Protein AF-A0A9N7VH11-F1 (afdb_monomer_lite)

Secondary structure (DSSP, 8-state):
-GGGHHHHHHHHHHH--HHHHHHHHHHT-HHHHHHHHHHHHHHHHHHHHHHHHTSSS--HHHHHHHHHHHHHHHHHHSSHHHHHHHHHHHHHHHS-TTGGGSSSSSS----

Radius of gyration: 19.93 Å; chains: 1; bounding box: 66×31×47 Å

pLDDT: mean 85.15, std 17.74, range [38.47, 98.0]

Sequence (111 aa):
MLNNLPAVLKCLEESATPLAVGLLSKLSRFSNVYLLVMFRSMLSTTEGLHLYLQKDSVDLAQATLFKDAVLDTLKSIRTNEMADKLYNEANTSMMPTTYVRVTVVAGTSRG

Organism: Pleuronectes platessa (NCBI:txid8262)

Structure (mmCIF, N/CA/C/O backbone):
data_AF-A0A9N7VH11-F1
#
_entry.id   AF-A0A9N7VH11-F1
#
loop_
_atom_site.group_PDB
_atom_site.id
_atom_site.type_symbol
_atom_site.label_atom_id
_atom_site.label_alt_id
_atom_site.label_comp_id
_atom_site.label_asym_id
_atom_site.label_entity_id
_atom_site.label_seq_id
_atom_site.pdbx_PDB_ins_code
_atom_site.Cartn_x
_atom_site.Cartn_y
_atom_site.Cartn_z
_atom_site.occupancy
_atom_site.B_iso_or_equiv
_atom_site.auth_seq_id
_atom_site.auth_comp_id
_atom_site.auth_asym_id
_atom_site.auth_atom_id
_atom_site.pdbx_PDB_model_num
ATOM 1 N N . MET A 1 1 ? 4.090 -8.635 -4.827 1.00 55.69 1 MET A N 1
ATOM 2 C CA . MET A 1 1 ? 4.065 -8.326 -6.276 1.00 55.69 1 MET A CA 1
ATOM 3 C C . MET A 1 1 ? 5.121 -7.296 -6.674 1.00 55.69 1 MET A C 1
ATOM 5 O O . MET A 1 1 ? 5.908 -7.607 -7.553 1.00 55.69 1 MET A O 1
ATOM 9 N N . LEU A 1 2 ? 5.207 -6.128 -6.018 1.00 73.31 2 LEU A N 1
ATOM 10 C CA . LEU A 1 2 ? 6.201 -5.089 -6.358 1.00 73.31 2 LEU A CA 1
ATOM 11 C C . LEU A 1 2 ? 7.669 -5.515 -6.196 1.00 73.31 2 LEU A C 1
ATOM 13 O O . LEU A 1 2 ? 8.508 -5.072 -6.966 1.00 73.31 2 LEU A O 1
ATOM 17 N N . ASN A 1 3 ? 7.969 -6.449 -5.289 1.00 77.19 3 ASN A N 1
ATOM 18 C CA . ASN A 1 3 ? 9.326 -6.993 -5.121 1.00 77.19 3 ASN A CA 1
ATOM 19 C C . ASN A 1 3 ? 9.896 -7.627 -6.404 1.00 77.19 3 ASN A C 1
ATOM 21 O O . ASN A 1 3 ? 11.108 -7.701 -6.563 1.00 77.19 3 ASN A O 1
ATOM 25 N N . ASN A 1 4 ? 9.027 -8.075 -7.316 1.00 85.69 4 ASN A N 1
ATOM 26 C CA . ASN A 1 4 ? 9.428 -8.695 -8.579 1.00 85.69 4 ASN A CA 1
ATOM 27 C C . ASN A 1 4 ? 9.432 -7.695 -9.744 1.00 85.69 4 ASN A C 1
ATOM 29 O O . ASN A 1 4 ? 9.743 -8.085 -10.867 1.00 85.69 4 ASN A O 1
ATOM 33 N N . LEU A 1 5 ? 9.084 -6.423 -9.508 1.00 87.31 5 LEU A N 1
ATOM 34 C CA . LEU A 1 5 ? 8.992 -5.409 -10.556 1.00 87.31 5 LEU A CA 1
ATOM 35 C C . LEU A 1 5 ? 10.306 -5.265 -11.345 1.00 87.31 5 LEU A C 1
ATOM 37 O O . LEU A 1 5 ? 10.223 -5.311 -12.570 1.00 87.31 5 LEU A O 1
ATOM 41 N N . PRO A 1 6 ? 11.506 -5.208 -10.727 1.00 87.75 6 PRO A N 1
ATOM 42 C CA . PRO A 1 6 ? 12.756 -5.138 -11.489 1.00 87.75 6 PRO A CA 1
ATOM 43 C C . PRO A 1 6 ? 12.954 -6.322 -12.445 1.00 87.75 6 PRO A C 1
ATOM 45 O O . PRO A 1 6 ? 13.384 -6.139 -13.581 1.00 87.75 6 PRO A O 1
ATOM 48 N N . ALA A 1 7 ? 12.594 -7.535 -12.013 1.00 88.69 7 ALA A N 1
ATOM 49 C CA . ALA A 1 7 ? 12.680 -8.727 -12.854 1.00 88.69 7 ALA A CA 1
ATOM 50 C C . ALA A 1 7 ? 11.673 -8.675 -14.014 1.00 88.69 7 ALA A C 1
ATOM 52 O O . ALA A 1 7 ? 12.026 -8.994 -15.143 1.00 88.69 7 ALA A O 1
ATOM 53 N N . VAL A 1 8 ? 10.444 -8.209 -13.759 1.00 89.88 8 VAL A N 1
ATOM 54 C CA . VAL A 1 8 ? 9.422 -8.020 -14.802 1.00 89.88 8 VAL A CA 1
ATOM 55 C C . VAL A 1 8 ? 9.877 -6.992 -15.837 1.00 89.88 8 VAL A C 1
ATOM 57 O O . VAL A 1 8 ? 9.754 -7.250 -17.031 1.00 89.88 8 VAL A O 1
ATOM 60 N N . LEU A 1 9 ? 10.432 -5.853 -15.406 1.00 90.44 9 LEU A N 1
ATOM 61 C CA . LEU A 1 9 ? 10.951 -4.830 -16.319 1.00 90.44 9 LEU A CA 1
ATOM 62 C C . LEU A 1 9 ? 12.073 -5.394 -17.200 1.00 90.44 9 LEU A C 1
ATOM 64 O O . LEU A 1 9 ? 12.034 -5.204 -18.413 1.00 90.44 9 LEU A O 1
ATOM 68 N N . LYS A 1 10 ? 12.997 -6.165 -16.614 1.00 90.62 10 LYS A N 1
ATOM 69 C CA . LYS A 1 10 ? 14.075 -6.834 -17.351 1.00 90.62 10 LYS A CA 1
ATOM 70 C C . LYS A 1 10 ? 13.546 -7.836 -18.385 1.00 90.62 10 LYS A C 1
ATOM 72 O O . LYS A 1 10 ? 13.982 -7.821 -19.529 1.00 90.62 10 LYS A O 1
ATOM 77 N N . CYS A 1 11 ? 12.563 -8.664 -18.028 1.00 91.75 11 CYS A N 1
ATOM 78 C CA . CYS A 1 11 ? 11.960 -9.602 -18.982 1.00 91.75 11 CYS A CA 1
ATOM 79 C C . CYS A 1 11 ? 11.251 -8.888 -20.147 1.00 91.75 11 CYS A C 1
ATOM 81 O O . CYS A 1 11 ? 11.283 -9.365 -21.281 1.00 91.75 11 CYS A O 1
ATOM 83 N N . LEU A 1 12 ? 10.597 -7.751 -19.884 1.00 91.44 12 LEU A N 1
ATOM 84 C CA . LEU A 1 12 ? 9.951 -6.952 -20.930 1.00 91.44 12 LEU A CA 1
ATOM 85 C C . LEU A 1 12 ? 10.976 -6.295 -21.862 1.00 91.44 12 LEU A C 1
ATOM 87 O O . LEU A 1 12 ? 10.738 -6.219 -23.066 1.00 91.44 12 LEU A O 1
ATOM 91 N N . GLU A 1 13 ? 12.107 -5.853 -21.314 1.00 91.50 13 GLU A N 1
ATOM 92 C CA . GLU A 1 13 ? 13.236 -5.321 -22.079 1.00 91.50 13 GLU A CA 1
ATOM 93 C C . GLU A 1 13 ? 13.840 -6.386 -23.010 1.00 91.50 13 GLU A C 1
ATOM 95 O O . GLU A 1 13 ? 14.026 -6.126 -24.196 1.00 91.50 13 GLU A O 1
ATOM 100 N N . GLU A 1 14 ? 14.047 -7.611 -22.514 1.00 93.75 14 GLU A N 1
ATOM 101 C CA . GLU A 1 14 ? 14.600 -8.735 -23.287 1.00 93.75 14 GLU A CA 1
ATOM 102 C C . GLU A 1 14 ? 13.664 -9.230 -24.407 1.00 93.75 14 GLU A C 1
ATOM 104 O O . GLU A 1 14 ? 14.131 -9.669 -25.457 1.00 93.75 14 GLU A O 1
ATOM 109 N N . SER A 1 15 ? 12.341 -9.165 -24.214 1.00 91.12 15 SER A N 1
ATOM 110 C CA . SER A 1 15 ? 11.361 -9.656 -25.197 1.00 91.12 15 SER A CA 1
ATOM 111 C C . SER A 1 15 ? 11.252 -8.778 -26.452 1.00 91.12 15 SER A C 1
ATOM 113 O O . SER A 1 15 ? 10.927 -9.299 -27.519 1.00 91.12 15 SER A O 1
ATOM 115 N N . ALA A 1 16 ? 11.462 -7.462 -26.326 1.00 83.12 16 ALA A N 1
ATOM 116 C CA . ALA A 1 16 ? 11.451 -6.461 -27.405 1.00 83.12 16 ALA A CA 1
ATOM 117 C C . ALA A 1 16 ? 10.237 -6.461 -28.374 1.00 83.12 16 ALA A C 1
ATOM 119 O O . ALA A 1 16 ? 10.259 -5.781 -29.402 1.00 83.12 16 ALA A O 1
ATOM 120 N N . THR A 1 17 ? 9.144 -7.171 -28.071 1.00 95.06 17 THR A N 1
ATOM 121 C CA . THR A 1 17 ? 7.913 -7.116 -28.880 1.00 95.06 17 THR A CA 1
ATOM 122 C C . THR A 1 17 ? 7.242 -5.741 -28.757 1.00 95.06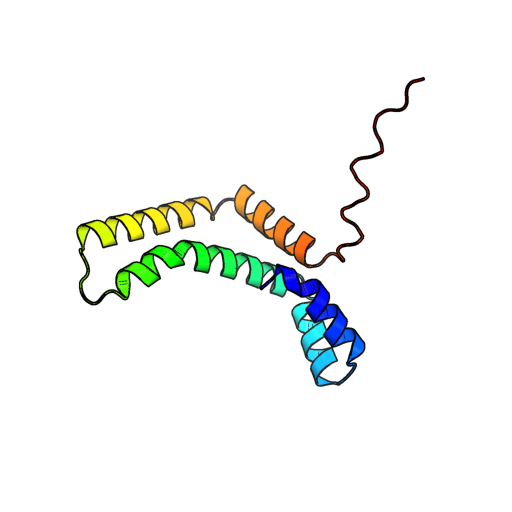 17 THR A C 1
ATOM 124 O O . THR A 1 17 ? 7.358 -5.100 -27.709 1.00 95.06 17 THR A O 1
ATOM 127 N N . PRO A 1 18 ? 6.464 -5.276 -29.756 1.00 94.44 18 PRO A N 1
ATOM 128 C CA . PRO A 1 18 ? 5.755 -3.995 -29.659 1.00 94.44 18 PRO A CA 1
ATOM 129 C C . PRO A 1 18 ? 4.884 -3.870 -28.398 1.00 94.44 18 PRO A C 1
ATOM 131 O O . PRO A 1 18 ? 4.827 -2.812 -27.769 1.00 94.44 18 PRO A O 1
ATOM 134 N N . LEU A 1 19 ? 4.250 -4.973 -27.982 1.00 94.69 19 LEU A N 1
ATOM 135 C CA . LEU A 1 19 ? 3.489 -5.038 -26.736 1.00 94.69 19 LEU A CA 1
ATOM 136 C C . LEU A 1 19 ? 4.397 -4.904 -25.506 1.00 94.69 19 LEU A C 1
ATOM 138 O O . LEU A 1 19 ? 4.074 -4.135 -24.602 1.00 94.69 19 LEU A O 1
ATOM 142 N N . ALA A 1 20 ? 5.526 -5.619 -25.473 1.00 93.31 20 ALA A N 1
ATOM 143 C CA . ALA A 1 20 ? 6.477 -5.550 -24.367 1.00 93.31 20 ALA A CA 1
ATOM 144 C C . ALA A 1 20 ? 7.062 -4.141 -24.206 1.00 93.31 20 ALA A C 1
ATOM 146 O O . ALA A 1 20 ? 7.114 -3.641 -23.088 1.00 93.31 20 ALA A O 1
ATOM 147 N N . VAL A 1 21 ? 7.380 -3.450 -25.306 1.00 93.31 21 VAL A N 1
ATOM 148 C CA . VAL A 1 21 ? 7.817 -2.042 -25.294 1.00 93.31 21 VAL A CA 1
ATOM 149 C C . VAL A 1 21 ? 6.719 -1.129 -24.735 1.00 93.31 21 VAL A C 1
ATOM 151 O O . VAL A 1 21 ? 6.974 -0.277 -23.879 1.00 93.31 21 VAL A O 1
ATOM 154 N N . GLY A 1 22 ? 5.469 -1.329 -25.165 1.00 94.12 22 GLY A N 1
ATOM 155 C CA . GLY A 1 22 ? 4.318 -0.589 -24.646 1.00 94.12 22 GLY A CA 1
ATOM 156 C C . GLY A 1 22 ? 4.088 -0.808 -23.146 1.00 94.12 22 GLY A C 1
ATOM 157 O O . GLY A 1 22 ? 3.797 0.143 -22.422 1.00 94.12 22 GLY A O 1
ATOM 158 N N . LEU A 1 23 ? 4.257 -2.037 -22.655 1.00 93.00 23 LEU A N 1
ATOM 159 C CA . LEU A 1 23 ? 4.145 -2.367 -21.232 1.00 93.00 23 LEU A CA 1
ATOM 160 C C . LEU A 1 23 ? 5.319 -1.815 -20.425 1.00 93.00 23 LEU A C 1
ATOM 162 O O . LEU A 1 23 ? 5.092 -1.189 -19.391 1.00 93.00 23 LEU A O 1
ATOM 166 N N . LEU A 1 24 ? 6.546 -1.983 -20.919 1.00 92.12 24 LEU A N 1
ATOM 167 C CA . LEU A 1 24 ? 7.762 -1.460 -20.305 1.00 92.12 24 LEU A CA 1
ATOM 168 C C . LEU A 1 24 ? 7.649 0.052 -20.115 1.00 92.12 24 LEU A C 1
ATOM 170 O O . LEU A 1 24 ? 7.814 0.526 -18.998 1.00 92.12 24 LEU A O 1
ATOM 174 N N . SER A 1 25 ? 7.260 0.794 -21.160 1.00 92.31 25 SER A N 1
ATOM 175 C CA . SER A 1 25 ? 7.101 2.255 -21.094 1.00 92.31 25 SER A CA 1
ATOM 176 C C . SER A 1 25 ? 6.049 2.722 -20.084 1.00 92.31 25 SER A C 1
ATOM 178 O O . SER A 1 25 ? 6.147 3.828 -19.559 1.00 92.31 25 SER A O 1
ATOM 180 N N . LYS A 1 26 ? 5.031 1.904 -19.790 1.00 91.62 26 LYS A N 1
ATOM 181 C CA . LYS A 1 26 ? 4.033 2.212 -18.761 1.00 91.62 26 LYS A CA 1
ATOM 182 C C . LYS A 1 26 ? 4.554 1.853 -17.374 1.00 91.62 26 LYS A C 1
ATOM 184 O O . LYS A 1 26 ? 4.440 2.667 -16.463 1.00 91.62 26 LYS A O 1
ATOM 189 N N . LEU A 1 27 ? 5.109 0.660 -17.199 1.00 89.19 27 LEU A N 1
ATOM 190 C CA . LEU A 1 27 ? 5.532 0.146 -15.895 1.00 89.19 27 LEU A CA 1
ATOM 191 C C . LEU A 1 27 ? 6.811 0.811 -15.373 1.00 89.19 27 LEU A C 1
ATOM 193 O O . LEU A 1 27 ? 7.002 0.868 -14.164 1.00 89.19 27 LEU A O 1
ATOM 197 N N . SER A 1 28 ? 7.645 1.365 -16.254 1.00 88.75 28 SER A N 1
ATOM 198 C CA . SER A 1 28 ? 8.845 2.124 -15.885 1.00 88.75 28 SER A CA 1
ATOM 199 C C . SER A 1 28 ? 8.560 3.568 -15.463 1.00 88.75 28 SER A C 1
ATOM 201 O O . SER A 1 28 ? 9.470 4.273 -15.034 1.00 88.75 28 SER A O 1
ATOM 203 N N . ARG A 1 29 ? 7.313 4.051 -15.560 1.00 92.94 29 ARG A N 1
ATOM 204 C CA . ARG A 1 29 ? 6.964 5.397 -15.087 1.00 92.94 29 ARG A CA 1
ATOM 205 C C . ARG A 1 29 ? 6.838 5.397 -13.575 1.00 92.94 29 ARG A C 1
ATOM 207 O O . ARG A 1 29 ? 5.975 4.708 -13.031 1.00 92.94 29 ARG A O 1
ATOM 214 N N . PHE A 1 30 ? 7.598 6.274 -12.924 1.00 91.38 30 PHE A N 1
ATOM 215 C CA . PHE A 1 30 ? 7.528 6.463 -11.475 1.00 91.38 30 PHE A CA 1
ATOM 216 C C . PHE A 1 30 ? 6.097 6.683 -10.977 1.00 91.38 30 PHE A C 1
ATOM 218 O O . PHE A 1 30 ? 5.688 6.052 -10.012 1.00 91.38 30 PHE A O 1
ATOM 225 N N . SER A 1 31 ? 5.295 7.492 -11.681 1.00 93.50 31 SER A N 1
ATOM 226 C CA . SER A 1 31 ? 3.890 7.733 -11.322 1.00 93.50 31 SER A CA 1
ATOM 227 C C . SER A 1 31 ? 3.076 6.443 -11.189 1.00 93.50 31 SER A C 1
ATOM 229 O O . SER A 1 31 ? 2.251 6.325 -10.290 1.00 93.50 31 SER A O 1
ATOM 231 N N . ASN A 1 32 ? 3.320 5.462 -12.059 1.00 92.50 32 ASN A N 1
ATOM 232 C CA . ASN A 1 32 ? 2.604 4.193 -12.031 1.00 92.50 32 ASN A CA 1
ATOM 233 C C . ASN A 1 32 ? 3.116 3.296 -10.904 1.00 92.50 32 ASN A C 1
ATOM 235 O O . ASN A 1 32 ? 2.311 2.691 -10.204 1.00 92.50 32 ASN A O 1
ATOM 239 N N . VAL A 1 33 ? 4.430 3.249 -10.677 1.00 91.25 33 VAL A N 1
ATOM 240 C CA . VAL A 1 33 ? 5.012 2.479 -9.566 1.00 91.25 33 VAL A CA 1
ATOM 241 C C . VAL A 1 33 ? 4.579 3.044 -8.215 1.00 91.25 33 VAL A C 1
ATOM 243 O O . VAL A 1 33 ? 4.162 2.289 -7.340 1.00 91.25 33 VAL A O 1
ATOM 246 N N . TYR A 1 34 ? 4.584 4.367 -8.071 1.00 92.88 34 TYR A N 1
ATOM 247 C CA . TYR A 1 34 ? 4.075 5.059 -6.894 1.00 92.88 34 TYR A CA 1
ATOM 248 C C . TYR A 1 34 ? 2.599 4.742 -6.637 1.00 92.88 34 TYR A C 1
ATOM 250 O O . TYR A 1 34 ? 2.240 4.357 -5.526 1.00 92.88 34 TYR A O 1
ATOM 258 N N . LEU A 1 35 ? 1.747 4.811 -7.669 1.00 92.69 35 LEU A N 1
ATOM 259 C CA . LEU A 1 35 ? 0.341 4.419 -7.544 1.00 92.69 35 LEU A CA 1
ATOM 260 C C . LEU A 1 35 ? 0.184 2.952 -7.123 1.00 92.69 35 LEU A C 1
ATOM 262 O O . LEU A 1 35 ? -0.660 2.654 -6.285 1.00 92.69 35 LEU A O 1
ATOM 266 N N . LEU A 1 36 ? 1.004 2.036 -7.647 1.00 92.19 36 LEU A N 1
ATOM 267 C CA . LEU A 1 36 ? 0.978 0.627 -7.245 1.00 92.19 36 LEU A CA 1
ATOM 268 C C . LEU A 1 36 ? 1.383 0.431 -5.775 1.00 92.19 36 LEU A C 1
ATOM 270 O O . LEU A 1 36 ? 0.754 -0.365 -5.077 1.00 92.19 36 LEU A O 1
ATOM 274 N N . VAL A 1 37 ? 2.402 1.150 -5.294 1.00 92.75 37 VAL A N 1
ATOM 275 C CA . VAL A 1 37 ? 2.818 1.140 -3.879 1.00 92.75 37 VAL A CA 1
ATOM 276 C C . VAL A 1 37 ? 1.699 1.682 -2.989 1.00 92.75 37 VAL A C 1
ATOM 278 O O . VAL A 1 37 ? 1.331 1.047 -2.001 1.00 92.75 37 VAL A O 1
ATOM 281 N N . MET A 1 38 ? 1.098 2.808 -3.375 1.00 92.19 38 MET A N 1
ATOM 282 C CA . MET A 1 38 ? -0.011 3.420 -2.646 1.00 92.19 38 MET A CA 1
ATOM 283 C C . MET A 1 38 ? -1.233 2.493 -2.591 1.00 92.19 38 MET A C 1
ATOM 285 O O . MET A 1 38 ? -1.769 2.248 -1.511 1.00 92.19 38 MET A O 1
ATOM 289 N N . PHE A 1 39 ? -1.640 1.907 -3.724 1.00 92.00 39 PHE A N 1
ATOM 290 C CA . PHE A 1 39 ? -2.752 0.956 -3.762 1.00 92.00 39 PHE A CA 1
ATOM 291 C C . PHE A 1 39 ? -2.476 -0.282 -2.924 1.00 92.00 39 PHE A C 1
ATOM 293 O O . PHE A 1 39 ? -3.355 -0.712 -2.184 1.00 92.00 39 PHE A O 1
ATOM 300 N N . ARG A 1 40 ? -1.260 -0.835 -2.981 1.00 92.19 40 ARG A N 1
ATOM 301 C CA . ARG A 1 40 ? -0.867 -1.946 -2.111 1.00 92.19 40 ARG A CA 1
ATOM 302 C C . ARG A 1 40 ? -1.045 -1.574 -0.641 1.00 92.19 40 ARG A C 1
ATOM 304 O O . ARG A 1 40 ? -1.637 -2.354 0.095 1.00 92.19 40 ARG A O 1
ATOM 311 N N . SER A 1 41 ? -0.564 -0.402 -0.226 1.00 91.94 41 SER A N 1
ATOM 312 C CA . SER A 1 41 ? -0.702 0.059 1.158 1.00 91.94 41 SER A CA 1
ATOM 313 C C . SER A 1 41 ? -2.173 0.151 1.572 1.00 91.94 41 SER A C 1
ATOM 315 O O . SER A 1 41 ? -2.542 -0.425 2.592 1.00 91.94 41 SER A O 1
ATOM 317 N N . MET A 1 42 ? -3.025 0.778 0.753 1.00 91.38 42 MET A N 1
ATOM 318 C CA . MET A 1 42 ? -4.460 0.906 1.036 1.00 91.38 42 MET A CA 1
ATOM 319 C C . MET A 1 42 ? -5.176 -0.448 1.095 1.00 91.38 42 MET A C 1
ATOM 321 O O . MET A 1 42 ? -5.946 -0.698 2.020 1.00 91.38 42 MET A O 1
ATOM 325 N N . LEU A 1 43 ? -4.915 -1.334 0.129 1.00 93.00 43 LEU A N 1
ATOM 326 C CA . LEU A 1 43 ? -5.536 -2.657 0.072 1.00 93.00 43 LEU A CA 1
ATOM 327 C C . LEU A 1 43 ? -5.140 -3.501 1.286 1.00 93.00 43 LEU A C 1
ATOM 329 O O . LEU A 1 43 ? -6.018 -4.068 1.936 1.00 93.00 43 LEU A O 1
ATOM 333 N N . SER A 1 44 ? -3.853 -3.512 1.649 1.00 93.62 44 SER A N 1
ATOM 334 C CA . SER A 1 44 ? -3.365 -4.209 2.844 1.00 93.62 44 SER A CA 1
ATOM 335 C C . SER A 1 44 ? -3.988 -3.665 4.131 1.00 93.62 44 SER A C 1
ATOM 337 O O . SER A 1 44 ? -4.323 -4.447 5.014 1.00 93.62 44 SER A O 1
ATOM 339 N N . THR A 1 45 ? -4.222 -2.352 4.238 1.00 95.31 45 THR A N 1
ATOM 340 C CA . THR A 1 45 ? -4.942 -1.780 5.388 1.00 95.31 45 THR A CA 1
ATOM 341 C C . THR A 1 45 ? -6.358 -2.344 5.513 1.00 95.31 45 THR A C 1
ATOM 343 O O . THR A 1 45 ? -6.818 -2.588 6.623 1.00 95.31 45 THR A O 1
ATOM 346 N N . THR A 1 46 ? -7.051 -2.586 4.398 1.00 95.81 46 THR A N 1
ATOM 347 C CA . THR A 1 46 ? -8.443 -3.073 4.405 1.00 95.81 46 THR A CA 1
ATOM 348 C C . THR A 1 46 ? -8.595 -4.594 4.478 1.00 95.81 46 THR A C 1
ATOM 350 O O . THR A 1 46 ? -9.703 -5.075 4.710 1.00 95.81 46 THR A O 1
ATOM 353 N N . GLU A 1 47 ? -7.514 -5.357 4.303 1.00 96.00 47 GLU A N 1
ATOM 354 C CA . GLU A 1 47 ? -7.548 -6.816 4.122 1.00 96.00 47 GLU A CA 1
ATOM 355 C C . GLU A 1 47 ? -8.226 -7.547 5.289 1.00 96.00 47 GLU A C 1
ATOM 357 O O . GLU A 1 47 ? -9.123 -8.362 5.074 1.00 96.00 47 GLU A O 1
ATOM 362 N N . GLY A 1 48 ? -7.868 -7.207 6.530 1.00 95.25 48 GLY A N 1
ATOM 363 C CA . GLY A 1 48 ? -8.448 -7.844 7.716 1.00 95.25 48 GLY A CA 1
ATOM 364 C C . GLY A 1 48 ? -9.959 -7.628 7.836 1.00 95.25 48 GLY A C 1
ATOM 365 O O . GLY A 1 48 ? -10.698 -8.574 8.110 1.00 95.25 48 GLY A O 1
ATOM 366 N N . LEU A 1 49 ? -10.433 -6.406 7.569 1.00 97.00 49 LEU A N 1
ATOM 367 C CA . LEU A 1 49 ? -11.865 -6.095 7.559 1.00 97.00 49 LEU A CA 1
ATOM 368 C C . LEU A 1 49 ? -12.574 -6.818 6.409 1.00 97.00 49 LEU A C 1
ATOM 370 O O . LEU A 1 49 ? -13.641 -7.391 6.612 1.00 97.00 49 LEU A O 1
ATOM 374 N N . HIS A 1 50 ? -11.975 -6.819 5.218 1.00 96.62 50 HIS A N 1
ATOM 375 C CA . HIS A 1 50 ? -12.526 -7.497 4.051 1.00 96.62 50 HIS A CA 1
ATOM 376 C C . HIS A 1 50 ? -12.738 -8.992 4.315 1.00 96.62 50 HIS A C 1
ATOM 378 O O . HIS A 1 50 ? -13.840 -9.494 4.114 1.00 96.62 50 HIS A O 1
ATOM 384 N N . LEU A 1 51 ? -11.718 -9.683 4.832 1.00 96.75 51 LEU A N 1
ATOM 385 C CA . LEU A 1 51 ? -11.801 -11.101 5.188 1.00 96.75 51 LEU A CA 1
ATOM 386 C C . LEU A 1 51 ? -12.814 -11.356 6.310 1.00 96.75 51 LEU A C 1
ATOM 388 O O . LEU A 1 51 ? -13.535 -12.350 6.280 1.00 96.75 51 LEU A O 1
ATOM 392 N N . TYR A 1 52 ? -12.895 -10.461 7.299 1.00 97.38 52 TYR A N 1
ATOM 393 C CA . TYR A 1 52 ? -13.848 -10.596 8.398 1.00 97.38 52 TYR A CA 1
ATOM 394 C C . TYR A 1 52 ? -15.305 -10.527 7.919 1.00 97.38 52 TYR A C 1
ATOM 396 O O . TYR A 1 52 ? -16.135 -11.309 8.377 1.00 97.38 52 TYR A O 1
ATOM 404 N N . LEU A 1 53 ? -15.603 -9.627 6.980 1.00 97.00 53 LEU A N 1
AT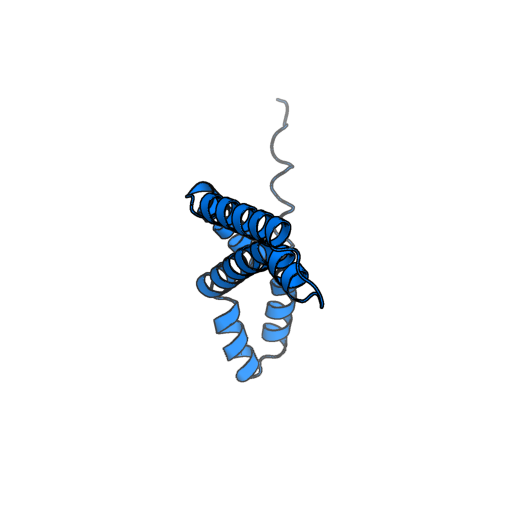OM 405 C CA . LEU A 1 53 ? -16.948 -9.442 6.429 1.00 97.00 53 LEU A CA 1
ATOM 406 C C . LEU A 1 53 ? -17.386 -10.558 5.468 1.00 97.00 53 LEU A C 1
ATOM 408 O O . LEU A 1 53 ? -18.574 -10.656 5.182 1.00 97.00 53 LEU A O 1
ATOM 412 N N . GLN A 1 54 ? -16.468 -11.398 4.982 1.00 97.44 54 GLN A N 1
ATOM 413 C CA . GLN A 1 54 ? -16.803 -12.550 4.132 1.00 97.44 54 GLN A CA 1
ATOM 41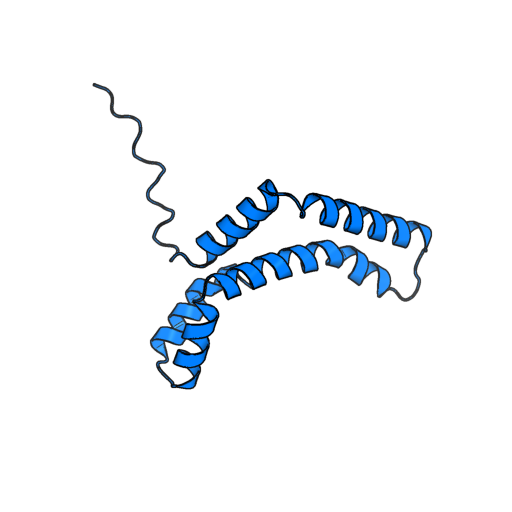4 C C . GLN A 1 54 ? -17.299 -13.781 4.910 1.00 97.44 54 GLN A C 1
ATOM 416 O O . GLN A 1 54 ? -17.630 -14.792 4.298 1.00 97.44 54 GLN A O 1
ATOM 421 N N . LYS A 1 55 ? -17.324 -13.738 6.245 1.00 96.69 55 LYS A N 1
ATOM 422 C CA . LYS A 1 55 ? -17.792 -14.861 7.069 1.00 96.69 55 LYS A CA 1
ATOM 423 C C . LYS A 1 55 ? -19.307 -15.050 6.947 1.00 96.69 55 LYS A C 1
ATOM 425 O O . LYS A 1 55 ? -20.043 -14.070 6.891 1.00 96.69 55 LYS A O 1
ATOM 430 N N . ASP A 1 56 ? -19.766 -16.299 7.045 1.00 95.75 56 ASP A N 1
ATOM 431 C CA . ASP A 1 56 ? -21.198 -16.652 7.012 1.00 95.75 56 ASP A CA 1
ATOM 432 C C . ASP A 1 56 ? -22.016 -15.963 8.119 1.00 95.75 56 ASP A C 1
ATOM 434 O O . ASP A 1 56 ? -23.194 -15.655 7.943 1.00 95.75 56 ASP A O 1
ATOM 438 N N . SER A 1 57 ? -21.384 -15.697 9.265 1.00 96.12 57 SER A N 1
ATOM 439 C CA . SER A 1 57 ? -21.958 -14.929 10.371 1.00 96.12 57 SER A CA 1
ATOM 440 C C . SER A 1 57 ? -20.996 -13.833 10.818 1.00 96.12 57 SER A C 1
ATOM 442 O O . SER A 1 57 ? -19.815 -14.101 11.060 1.00 96.12 57 SER A O 1
ATOM 444 N N . VAL A 1 58 ? -21.514 -12.619 10.996 1.00 96.69 58 VAL A N 1
ATOM 445 C CA . VAL A 1 58 ? -20.729 -11.432 11.353 1.00 96.69 58 VAL A CA 1
ATOM 446 C C . VAL A 1 58 ? -21.222 -10.862 12.680 1.00 96.69 58 VAL A C 1
ATOM 448 O O . VAL A 1 58 ? -22.376 -10.455 12.792 1.00 96.69 58 VAL A O 1
ATOM 451 N N . ASP A 1 59 ? -20.331 -10.775 13.671 1.00 97.50 59 ASP A N 1
ATOM 452 C CA . ASP A 1 59 ? -20.563 -9.943 14.856 1.00 97.50 59 ASP A CA 1
ATOM 453 C C . ASP A 1 59 ? -20.304 -8.472 14.497 1.00 97.50 59 ASP A C 1
ATOM 455 O O . ASP A 1 59 ? -19.188 -8.100 14.112 1.00 97.50 59 ASP A O 1
ATOM 459 N N . LEU A 1 60 ? -21.351 -7.651 14.617 1.00 96.81 60 LEU A N 1
ATOM 460 C CA . LEU A 1 60 ? -21.340 -6.225 14.301 1.00 96.81 60 LEU A CA 1
ATOM 461 C C . LEU A 1 60 ? -20.441 -5.408 15.237 1.00 96.81 60 LEU A C 1
ATOM 463 O O . LEU A 1 60 ? -19.841 -4.427 14.788 1.00 96.81 60 LEU A O 1
ATOM 467 N N . ALA A 1 61 ? -20.312 -5.795 16.510 1.00 97.44 61 ALA A N 1
ATOM 468 C CA . ALA A 1 61 ? -19.431 -5.102 17.448 1.00 97.44 61 ALA A CA 1
ATOM 469 C C . ALA A 1 61 ? -17.973 -5.257 16.998 1.00 97.44 61 ALA A C 1
ATOM 471 O O . ALA A 1 61 ? -17.250 -4.275 16.831 1.00 97.44 61 ALA A O 1
ATOM 472 N N . GLN A 1 62 ? -17.579 -6.485 16.670 1.00 96.69 62 GLN A N 1
ATOM 473 C CA . GLN A 1 62 ? -16.253 -6.779 16.140 1.00 96.69 62 GLN A CA 1
ATOM 474 C C . GLN A 1 62 ? -16.026 -6.172 14.741 1.00 96.69 62 GLN A C 1
ATOM 476 O O . GLN A 1 62 ? -14.937 -5.668 14.466 1.00 96.69 62 GLN A O 1
ATOM 481 N N . ALA A 1 63 ? -17.038 -6.160 13.863 1.00 97.50 63 ALA A N 1
ATOM 482 C CA . ALA A 1 63 ? -16.951 -5.487 12.561 1.00 97.50 63 ALA A CA 1
ATOM 483 C C . ALA A 1 63 ? -16.671 -3.984 12.719 1.00 97.50 63 ALA A C 1
ATOM 485 O O . ALA A 1 63 ? -15.864 -3.417 11.980 1.00 97.50 63 ALA A O 1
ATOM 486 N N . THR A 1 64 ? -17.306 -3.353 13.711 1.00 97.88 64 THR A N 1
ATOM 487 C CA . THR A 1 64 ? -17.098 -1.937 14.036 1.00 97.88 64 THR A CA 1
ATOM 488 C C . THR A 1 64 ? -15.659 -1.686 14.480 1.00 97.88 64 THR A C 1
ATOM 490 O O . THR A 1 64 ? -15.029 -0.770 13.958 1.00 97.88 64 THR A O 1
ATOM 493 N N . LEU A 1 65 ? -15.096 -2.553 15.331 1.00 97.69 65 LEU A N 1
ATOM 494 C CA . LEU A 1 65 ? -13.690 -2.457 15.743 1.00 97.69 65 LEU A CA 1
ATOM 495 C C . LEU A 1 65 ? -12.726 -2.546 14.553 1.00 97.69 65 LEU A C 1
ATOM 497 O O . LEU A 1 65 ? -11.806 -1.737 14.445 1.00 97.69 65 LEU A O 1
ATOM 501 N N . PHE A 1 66 ? -12.948 -3.485 13.625 1.00 97.12 66 PHE A N 1
ATOM 502 C CA . PHE A 1 66 ? -12.143 -3.565 12.401 1.00 97.12 66 PHE A CA 1
ATOM 503 C C . PHE A 1 66 ? -12.278 -2.301 11.546 1.00 97.12 66 PHE A C 1
ATOM 505 O O . PHE A 1 66 ? -11.278 -1.781 11.054 1.00 97.12 66 PHE A O 1
ATOM 512 N N . LYS A 1 67 ? -13.500 -1.786 11.378 1.00 97.75 67 LYS A N 1
ATOM 513 C CA . LYS A 1 67 ? -13.764 -0.563 10.613 1.00 97.75 67 LYS A CA 1
ATOM 514 C C . LYS A 1 67 ? -13.083 0.660 11.235 1.00 97.75 67 LYS A C 1
ATOM 516 O O . LYS A 1 67 ? -12.522 1.468 10.496 1.00 97.75 67 LYS A O 1
ATOM 521 N N . ASP A 1 68 ? -13.078 0.785 12.557 1.00 98.00 68 ASP A N 1
ATOM 522 C CA . ASP A 1 68 ? -12.408 1.891 13.245 1.00 98.00 68 ASP A CA 1
ATOM 523 C C . ASP A 1 68 ? -10.880 1.769 13.158 1.00 98.00 68 ASP A C 1
ATOM 525 O O . ASP A 1 68 ? -10.213 2.746 12.822 1.00 98.00 68 ASP A O 1
ATOM 529 N N . ALA A 1 69 ? -10.325 0.562 13.304 1.00 96.94 69 ALA A N 1
ATOM 530 C CA . ALA A 1 69 ? -8.891 0.323 13.121 1.00 96.94 69 ALA A CA 1
ATOM 531 C C . ALA A 1 69 ? -8.412 0.650 11.691 1.00 96.94 69 ALA A C 1
ATOM 533 O O . ALA A 1 69 ? -7.360 1.271 11.501 1.00 96.94 69 ALA A O 1
ATOM 534 N N . VAL A 1 70 ? -9.201 0.276 10.675 1.00 97.31 70 VAL A N 1
ATOM 535 C CA . VAL A 1 70 ? -8.956 0.657 9.274 1.00 97.31 70 VAL A CA 1
ATOM 536 C C . VAL A 1 70 ? -8.981 2.175 9.129 1.00 97.31 70 VAL A C 1
ATOM 538 O O . VAL A 1 70 ? -8.067 2.748 8.539 1.00 97.31 70 VAL A O 1
ATOM 541 N N . LEU A 1 71 ? -10.002 2.836 9.677 1.00 96.75 71 LEU A N 1
ATOM 542 C CA . LEU A 1 71 ? -10.156 4.284 9.582 1.00 96.75 71 LEU A CA 1
ATOM 543 C C . LEU A 1 71 ? -8.972 5.026 10.214 1.00 96.75 71 LEU A C 1
ATOM 545 O O . LEU A 1 71 ? -8.456 5.971 9.617 1.00 96.75 71 LEU A O 1
ATOM 549 N N . ASP A 1 72 ? -8.526 4.602 11.391 1.00 96.06 72 ASP A N 1
ATOM 550 C CA . ASP A 1 72 ? -7.405 5.233 12.084 1.00 96.06 72 ASP A CA 1
ATOM 551 C C . ASP A 1 72 ? -6.078 5.009 11.355 1.00 96.06 72 ASP A C 1
ATOM 553 O O . ASP A 1 72 ? -5.276 5.937 11.232 1.00 96.06 72 ASP A O 1
ATOM 557 N N . THR A 1 73 ? -5.891 3.833 10.753 1.00 94.69 73 THR A N 1
ATOM 558 C CA . THR A 1 73 ? -4.735 3.564 9.886 1.00 94.69 73 THR A CA 1
ATOM 559 C C . THR A 1 73 ? -4.770 4.418 8.615 1.00 94.69 73 THR A C 1
ATOM 561 O O . THR A 1 73 ? -3.764 4.998 8.222 1.00 94.69 73 THR A O 1
ATOM 564 N N . LEU A 1 74 ? -5.928 4.575 7.969 1.00 92.38 74 LEU A N 1
ATOM 565 C CA . LEU A 1 74 ? -6.044 5.437 6.787 1.00 92.38 74 LEU A CA 1
ATOM 566 C C . LEU A 1 74 ? -5.795 6.914 7.124 1.00 92.38 74 LEU A C 1
ATOM 568 O O . LEU A 1 74 ? -5.183 7.630 6.331 1.00 92.38 74 LEU A O 1
ATOM 572 N N . LYS A 1 75 ? -6.222 7.377 8.306 1.00 92.94 75 LYS A N 1
ATOM 573 C CA . LYS A 1 75 ? -5.892 8.725 8.792 1.00 92.94 75 LYS A CA 1
ATOM 574 C C . LYS A 1 75 ? -4.387 8.892 8.994 1.00 92.94 75 LYS A C 1
ATOM 576 O O . LYS A 1 75 ? -3.860 9.928 8.601 1.00 92.94 75 LYS A O 1
ATOM 581 N N . SER A 1 76 ? -3.708 7.897 9.570 1.00 89.62 76 SER A N 1
ATOM 582 C CA . SER A 1 76 ? -2.258 7.956 9.803 1.00 89.62 76 SER A CA 1
ATOM 583 C C . SER A 1 76 ? -1.433 7.843 8.518 1.00 89.62 76 SER A C 1
ATOM 585 O O . SER A 1 76 ? -0.327 8.366 8.465 1.00 89.62 76 SER A O 1
ATOM 587 N N . ILE A 1 77 ? -1.978 7.240 7.456 1.00 88.69 77 ILE A N 1
ATOM 588 C CA . ILE A 1 77 ? -1.362 7.231 6.118 1.00 88.69 77 ILE A CA 1
ATOM 589 C C . ILE A 1 77 ? -1.436 8.613 5.446 1.00 88.69 77 ILE A C 1
ATOM 591 O O . ILE A 1 77 ? -0.591 8.943 4.616 1.00 88.69 77 ILE A O 1
ATOM 595 N N . ARG A 1 78 ? -2.413 9.456 5.804 1.00 88.25 78 ARG A N 1
ATOM 596 C CA . ARG A 1 78 ? -2.600 10.797 5.226 1.00 88.25 78 ARG A CA 1
ATOM 597 C C . ARG A 1 78 ? -1.696 11.846 5.893 1.00 88.25 78 ARG A C 1
ATOM 599 O O . ARG A 1 78 ? -2.176 12.892 6.331 1.00 88.25 78 ARG A O 1
ATOM 606 N N . THR A 1 79 ? -0.400 11.564 5.972 1.00 91.19 79 THR A N 1
ATOM 607 C CA . THR A 1 79 ? 0.621 12.489 6.482 1.00 91.19 79 THR A CA 1
ATOM 608 C C . THR A 1 79 ? 1.773 12.628 5.492 1.00 91.19 79 THR A C 1
ATOM 610 O O . THR A 1 79 ? 1.971 11.768 4.630 1.00 91.19 79 THR A O 1
ATOM 613 N N . ASN A 1 80 ? 2.542 13.714 5.609 1.00 91.00 80 ASN A N 1
ATOM 614 C CA . ASN A 1 80 ? 3.706 13.938 4.750 1.00 91.00 80 ASN A CA 1
ATOM 615 C C . ASN A 1 80 ? 4.776 12.864 4.983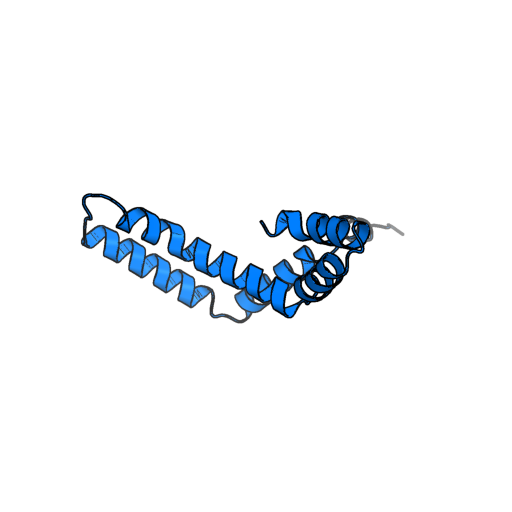 1.00 91.00 80 ASN A C 1
ATOM 617 O O . ASN A 1 80 ? 5.355 12.367 4.026 1.00 91.00 80 ASN A O 1
ATOM 621 N N . GLU A 1 81 ? 4.967 12.419 6.227 1.00 92.81 81 GLU A N 1
ATOM 622 C CA . GLU A 1 81 ? 5.931 11.368 6.562 1.00 92.81 81 GLU A CA 1
ATOM 623 C C . GLU A 1 81 ? 5.588 10.043 5.869 1.00 92.81 81 GLU A C 1
ATOM 625 O O . GLU A 1 81 ? 6.466 9.334 5.374 1.00 92.81 81 GLU A O 1
ATOM 630 N N . MET A 1 82 ? 4.298 9.700 5.810 1.00 91.69 82 MET A N 1
ATOM 631 C CA . MET A 1 82 ? 3.851 8.507 5.100 1.00 91.69 82 MET A CA 1
ATOM 632 C C . MET A 1 82 ? 3.917 8.684 3.583 1.00 91.69 82 MET A C 1
ATOM 634 O O . MET A 1 82 ? 4.285 7.732 2.895 1.00 91.69 82 MET A O 1
ATOM 638 N N . ALA A 1 83 ? 3.647 9.881 3.056 1.00 90.94 83 ALA A N 1
ATOM 639 C CA . ALA A 1 83 ? 3.852 10.182 1.641 1.00 90.94 83 ALA A CA 1
ATOM 640 C C . ALA A 1 83 ? 5.325 10.001 1.234 1.00 90.94 83 ALA A C 1
ATOM 642 O O . ALA A 1 83 ? 5.607 9.312 0.252 1.00 90.94 83 ALA A O 1
ATOM 643 N N . ASP A 1 84 ? 6.261 10.513 2.036 1.00 94.12 84 ASP A N 1
ATOM 644 C CA . ASP A 1 84 ? 7.703 10.350 1.827 1.00 94.12 84 ASP A CA 1
ATOM 645 C C . ASP A 1 84 ? 8.118 8.879 1.903 1.00 94.12 84 ASP A C 1
ATOM 647 O O . ASP A 1 84 ? 8.906 8.393 1.088 1.00 94.12 84 ASP A O 1
ATOM 651 N N . LYS A 1 85 ? 7.555 8.122 2.849 1.00 93.56 85 LYS A N 1
ATOM 652 C CA . LYS A 1 85 ? 7.812 6.683 2.967 1.00 93.56 85 LYS A CA 1
ATOM 653 C C . LYS A 1 85 ? 7.355 5.915 1.723 1.00 93.56 85 LYS A C 1
ATOM 655 O O . LYS A 1 85 ? 8.121 5.102 1.205 1.00 93.56 85 LYS A O 1
ATOM 660 N N . LEU A 1 86 ? 6.143 6.178 1.231 1.00 93.44 86 LEU A N 1
ATOM 661 C CA . LEU A 1 86 ? 5.602 5.540 0.024 1.00 93.44 86 LEU A CA 1
ATOM 662 C C . LEU A 1 86 ? 6.384 5.957 -1.230 1.00 93.44 86 LEU A C 1
ATOM 664 O O . LEU A 1 86 ? 6.647 5.126 -2.099 1.00 93.44 86 LEU A O 1
ATOM 668 N N . TYR A 1 87 ? 6.805 7.222 -1.304 1.00 93.56 87 TYR A N 1
ATOM 669 C CA . TYR A 1 87 ? 7.677 7.724 -2.363 1.00 93.56 87 TYR A CA 1
ATOM 670 C C . TYR A 1 87 ? 9.013 6.974 -2.385 1.00 93.56 87 TYR A C 1
ATOM 672 O O . TYR A 1 87 ? 9.434 6.475 -3.430 1.00 93.56 87 TYR A O 1
ATOM 680 N N . ASN A 1 88 ? 9.659 6.842 -1.225 1.00 93.44 88 ASN A N 1
ATOM 681 C CA . ASN A 1 88 ? 10.936 6.148 -1.095 1.00 93.44 88 ASN A CA 1
ATOM 682 C C . ASN A 1 88 ? 10.811 4.658 -1.434 1.00 93.44 88 ASN A C 1
ATOM 684 O O . ASN A 1 88 ? 11.650 4.134 -2.163 1.00 93.44 88 ASN A O 1
ATOM 688 N N . GLU A 1 89 ? 9.743 3.986 -0.990 1.00 92.38 89 GLU A N 1
ATOM 689 C CA . GLU A 1 89 ? 9.471 2.591 -1.364 1.00 92.38 89 GLU A CA 1
ATOM 690 C C . GLU A 1 89 ? 9.290 2.435 -2.883 1.00 92.38 89 GLU A C 1
ATOM 692 O O . GLU A 1 89 ? 9.848 1.508 -3.482 1.00 92.38 89 GLU A O 1
ATOM 697 N N . ALA A 1 90 ? 8.561 3.350 -3.530 1.00 91.94 90 ALA A N 1
ATOM 698 C CA . ALA A 1 90 ? 8.399 3.354 -4.982 1.00 91.94 90 ALA A CA 1
ATOM 699 C C . ALA A 1 90 ? 9.736 3.552 -5.702 1.00 91.94 90 ALA A C 1
ATOM 701 O O . ALA A 1 90 ? 10.038 2.825 -6.648 1.00 91.94 90 ALA A O 1
ATOM 702 N N . ASN A 1 91 ? 10.565 4.472 -5.209 1.00 89.88 91 ASN A N 1
ATOM 703 C CA . ASN A 1 91 ? 11.887 4.726 -5.764 1.00 89.88 91 ASN A CA 1
ATOM 704 C C . ASN A 1 91 ? 12.788 3.488 -5.645 1.00 89.88 91 ASN A C 1
ATOM 706 O O . ASN A 1 91 ? 13.372 3.050 -6.633 1.00 89.88 91 ASN A O 1
ATOM 710 N N . THR A 1 92 ? 12.840 2.852 -4.470 1.00 89.12 92 THR A N 1
ATOM 711 C CA . THR A 1 92 ? 13.603 1.610 -4.265 1.00 89.12 92 THR A CA 1
ATOM 712 C C . THR A 1 92 ? 13.098 0.471 -5.148 1.00 89.12 92 THR A C 1
ATOM 714 O O . THR A 1 92 ? 13.907 -0.280 -5.687 1.00 89.12 92 THR A O 1
ATOM 717 N N . SER A 1 93 ? 11.783 0.363 -5.354 1.00 84.75 93 SER A N 1
ATOM 718 C CA . SER A 1 93 ? 11.172 -0.680 -6.193 1.00 84.75 93 SER A CA 1
ATOM 719 C C . SER A 1 93 ? 11.547 -0.574 -7.676 1.00 84.75 93 SER A C 1
ATOM 721 O O . SER A 1 93 ? 11.406 -1.550 -8.411 1.00 84.75 93 SER A O 1
ATOM 723 N N . MET A 1 94 ? 12.016 0.594 -8.123 1.00 79.69 94 MET A N 1
ATOM 724 C CA . MET A 1 94 ? 12.485 0.826 -9.492 1.00 79.69 94 MET A CA 1
ATOM 725 C C . MET A 1 94 ? 13.994 0.646 -9.659 1.00 79.69 94 MET A C 1
ATOM 727 O O . MET A 1 94 ? 14.465 0.529 -10.790 1.00 79.69 94 MET A O 1
ATOM 731 N N . MET A 1 95 ? 14.763 0.629 -8.568 1.00 69.81 95 MET A N 1
ATOM 732 C CA . MET A 1 95 ? 16.215 0.508 -8.651 1.00 69.81 95 MET A CA 1
ATOM 733 C C . MET A 1 95 ? 16.624 -0.947 -8.916 1.00 69.81 95 MET A C 1
ATOM 735 O O . MET A 1 95 ? 16.117 -1.864 -8.263 1.00 69.81 95 MET A O 1
ATOM 739 N N . PRO A 1 96 ? 17.581 -1.197 -9.828 1.00 60.03 96 PRO A N 1
ATOM 740 C CA . PRO A 1 96 ? 18.180 -2.515 -9.952 1.00 60.03 96 PRO A CA 1
ATOM 741 C C . PRO A 1 96 ? 18.869 -2.882 -8.630 1.00 60.03 96 PRO A C 1
ATOM 743 O O . PRO A 1 96 ? 19.595 -2.079 -8.039 1.00 60.03 96 PRO A O 1
ATOM 746 N N . THR A 1 97 ? 18.654 -4.119 -8.177 1.00 51.03 97 THR A N 1
ATOM 747 C CA . THR A 1 97 ? 19.076 -4.667 -6.871 1.00 51.03 97 THR A CA 1
ATOM 748 C C . THR A 1 97 ? 20.587 -4.536 -6.592 1.00 51.03 97 THR A C 1
ATOM 750 O O . THR A 1 97 ? 21.036 -4.709 -5.462 1.00 51.03 97 THR A O 1
ATOM 753 N N . THR A 1 98 ? 21.382 -4.181 -7.601 1.00 44.84 98 THR A N 1
ATOM 754 C CA . THR A 1 98 ? 22.834 -3.980 -7.544 1.00 44.84 98 THR A CA 1
ATOM 755 C C . THR A 1 98 ? 23.265 -2.698 -6.806 1.00 44.84 98 THR A C 1
ATOM 757 O O . THR A 1 98 ? 24.359 -2.675 -6.248 1.00 44.84 98 THR A O 1
ATOM 760 N N . TYR A 1 99 ? 22.436 -1.647 -6.731 1.00 44.00 99 TYR A N 1
ATOM 761 C CA . TYR A 1 99 ? 22.864 -0.345 -6.173 1.00 44.00 99 TYR A CA 1
ATOM 762 C C . TYR A 1 99 ? 22.781 -0.219 -4.641 1.00 44.00 99 TYR A C 1
ATOM 764 O O . TYR A 1 99 ? 23.432 0.645 -4.059 1.00 44.00 99 TYR A O 1
ATOM 772 N N . VAL A 1 100 ? 22.048 -1.100 -3.952 1.00 46.09 100 VAL A N 1
ATOM 773 C CA . VAL A 1 100 ? 21.790 -0.966 -2.500 1.00 46.09 100 VAL A CA 1
ATOM 774 C C . VAL A 1 100 ? 22.984 -1.416 -1.629 1.00 46.09 100 VAL A C 1
ATOM 776 O O . VAL A 1 100 ? 22.971 -1.250 -0.414 1.00 46.09 100 VAL A O 1
ATOM 779 N N . ARG A 1 101 ? 24.070 -1.944 -2.219 1.00 38.47 101 ARG A N 1
ATOM 780 C CA . ARG A 1 101 ? 25.271 -2.372 -1.467 1.00 38.47 101 ARG A CA 1
ATOM 781 C C . ARG A 1 101 ? 26.349 -1.299 -1.268 1.00 38.47 101 ARG A C 1
ATOM 783 O O . ARG A 1 101 ? 27.294 -1.560 -0.530 1.00 38.47 101 ARG A O 1
ATOM 790 N N . VAL A 1 102 ? 26.229 -0.104 -1.851 1.00 41.62 102 VAL A N 1
ATOM 791 C CA . VAL A 1 102 ? 27.295 0.919 -1.796 1.00 41.62 102 VAL A CA 1
ATOM 792 C C . VAL A 1 102 ? 26.862 2.142 -0.985 1.00 41.62 102 VAL A C 1
ATOM 794 O O . VAL A 1 102 ? 26.811 3.256 -1.492 1.00 41.62 102 VAL A O 1
ATOM 797 N N . THR A 1 103 ? 26.502 1.969 0.290 1.00 38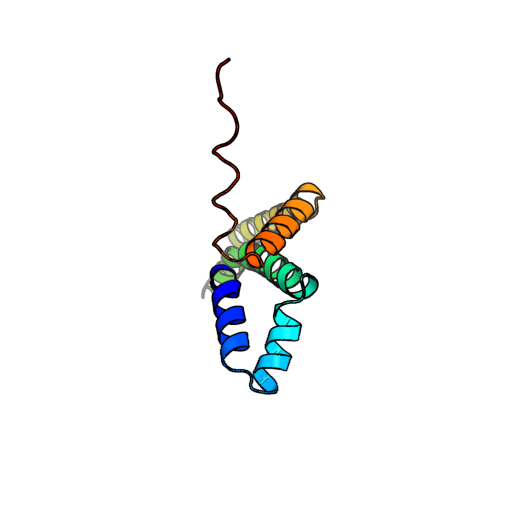.81 103 THR A N 1
ATOM 798 C CA . THR A 1 103 ? 26.424 3.121 1.224 1.00 38.81 103 THR A CA 1
ATOM 799 C C . THR A 1 103 ? 26.714 2.767 2.688 1.00 38.81 103 THR A C 1
ATOM 801 O O . THR A 1 103 ? 26.443 3.563 3.577 1.00 38.81 103 THR A O 1
ATOM 804 N N . VAL A 1 104 ? 27.302 1.597 2.976 1.00 45.47 104 VAL A N 1
ATOM 805 C CA . VAL A 1 104 ? 27.694 1.222 4.354 1.00 45.47 104 VAL A CA 1
ATOM 806 C C . VAL A 1 104 ? 29.140 0.716 4.412 1.00 45.47 104 VAL A C 1
ATOM 808 O O . VAL A 1 104 ? 29.441 -0.220 5.131 1.00 45.47 104 VAL A O 1
ATOM 811 N N . VAL A 1 105 ? 30.064 1.291 3.633 1.00 41.50 105 VAL A N 1
ATOM 812 C CA . VAL A 1 105 ? 31.516 1.096 3.848 1.00 41.50 105 VAL A CA 1
ATOM 813 C C . VAL A 1 105 ? 32.294 2.337 3.387 1.00 41.50 105 VAL A C 1
ATOM 815 O O . VAL A 1 105 ? 33.142 2.268 2.508 1.00 41.50 105 VAL A O 1
ATOM 818 N N . ALA A 1 106 ? 31.980 3.517 3.917 1.00 44.16 106 ALA A N 1
ATOM 819 C CA . ALA A 1 106 ? 32.821 4.700 3.708 1.00 44.16 106 ALA A CA 1
ATOM 820 C C . ALA A 1 106 ? 32.663 5.656 4.893 1.00 44.16 106 ALA A C 1
ATOM 822 O O . ALA A 1 106 ? 31.971 6.664 4.808 1.00 44.16 106 ALA A O 1
ATOM 823 N N . GLY A 1 107 ? 33.240 5.291 6.038 1.00 45.97 107 GLY A N 1
ATOM 824 C CA . GLY A 1 107 ? 33.114 6.115 7.239 1.00 45.97 107 GLY A CA 1
ATOM 825 C C . GLY A 1 107 ? 33.917 5.670 8.455 1.00 45.97 107 GLY A C 1
ATOM 826 O O . GLY A 1 107 ? 33.525 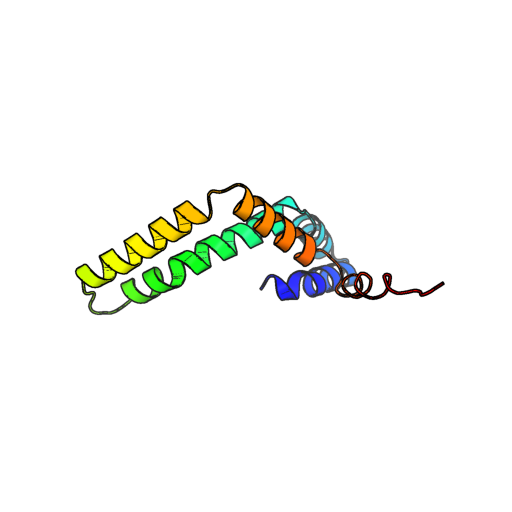6.000 9.562 1.00 45.97 107 GLY A O 1
ATOM 827 N N . THR A 1 108 ? 35.020 4.942 8.285 1.00 45.28 108 THR A N 1
ATOM 828 C CA . THR A 1 108 ? 36.068 4.838 9.314 1.00 45.28 108 THR A CA 1
ATOM 829 C C . THR A 1 108 ? 37.406 4.631 8.624 1.00 45.28 108 THR A C 1
ATOM 831 O O . THR A 1 108 ? 37.822 3.497 8.399 1.00 45.28 108 THR A O 1
ATOM 834 N N . SER A 1 109 ? 38.081 5.727 8.288 1.00 41.94 109 SER A N 1
ATOM 835 C CA . SER A 1 109 ? 39.528 5.709 8.095 1.00 41.94 109 SER A CA 1
ATOM 836 C C . SER A 1 109 ? 40.137 6.586 9.177 1.00 41.94 109 SER A C 1
ATOM 838 O O . SER A 1 109 ? 39.885 7.786 9.232 1.00 41.94 109 SER A O 1
ATOM 840 N N . ARG A 1 110 ? 40.865 5.924 10.078 1.00 41.16 110 ARG A N 1
ATOM 841 C CA . ARG A 1 110 ? 41.782 6.529 11.042 1.00 41.16 110 ARG A CA 1
ATOM 842 C C . ARG A 1 110 ? 42.917 7.220 10.284 1.00 41.16 110 ARG A C 1
ATOM 844 O O . ARG A 1 110 ? 43.436 6.649 9.326 1.00 41.16 110 ARG A O 1
ATOM 851 N N . GLY A 1 111 ? 43.310 8.384 10.779 1.00 40.81 111 GLY A N 1
ATOM 852 C CA . GLY A 1 111 ? 44.520 9.127 10.448 1.00 40.81 111 GLY A CA 1
ATOM 853 C C . GLY A 1 111 ? 44.679 10.214 11.489 1.00 40.81 111 GLY A C 1
ATOM 854 O O . GLY A 1 111 ? 43.753 11.049 11.549 1.00 40.81 111 GLY A O 1
#

Foldseek 3Di:
DLLCLQVLLVVLVVVPDPVSVVVNVQSLDLVNLLVVLVVVQLCVLCVVLVVQVPDPDHDPVVNVVSVVSSVVSVVVCPDPVNSVVSSVVSVVSNDDPVPPPPDPPDPDDDD